Protein AF-A0A258ZVU9-F1 (afdb_monomer_lite)

Sequence (46 aa):
RPDVAGDIAVAARDPNDPSTWGKVGRNENCPCGSGKKYKHCHGRFA

pLDDT: mean 75.58, std 14.3, range [49.56, 92.06]

Radius of gyration: 12.07 Å; chains: 1; bounding box: 19×34×26 Å

Secondary structure (DSSP, 8-state):
-------TT-TT--TT-TTTT-S--TTSBPTTSSSSBGGGTG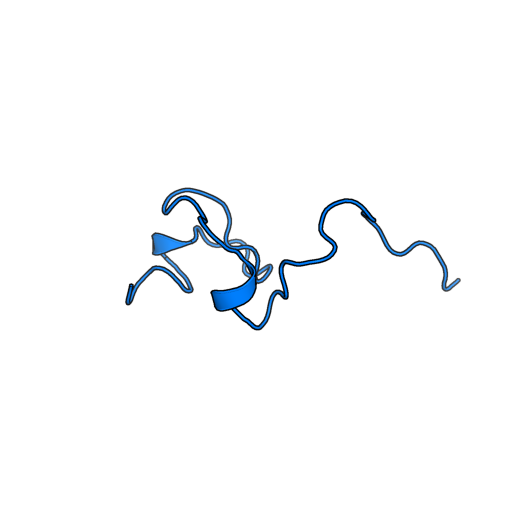GG--

Structure (mmCIF, N/CA/C/O backbone):
data_AF-A0A258ZVU9-F1
#
_entry.id   AF-A0A258ZVU9-F1
#
loop_
_atom_site.group_PDB
_atom_site.id
_atom_site.type_symbol
_atom_site.label_atom_id
_atom_site.label_alt_id
_atom_site.label_comp_id
_atom_site.label_asym_id
_atom_site.label_entity_id
_atom_site.label_seq_id
_atom_site.pdbx_PDB_ins_code
_atom_site.Cartn_x
_atom_site.Cartn_y
_atom_site.Cartn_z
_atom_site.occupancy
_atom_site.B_iso_or_equiv
_atom_site.auth_seq_id
_atom_site.auth_comp_id
_atom_site.auth_asym_id
_atom_site.auth_atom_id
_atom_site.pdbx_PDB_model_num
ATOM 1 N N . ARG A 1 1 ? -2.401 -33.539 -15.436 1.00 58.41 1 ARG A N 1
ATOM 2 C CA . ARG A 1 1 ? -2.815 -32.496 -14.464 1.00 58.41 1 ARG A CA 1
ATOM 3 C C . ARG A 1 1 ? -2.073 -32.780 -13.171 1.00 58.41 1 ARG A C 1
ATOM 5 O O . ARG A 1 1 ? -2.572 -33.589 -12.393 1.00 58.41 1 ARG A O 1
ATOM 12 N N . PRO A 1 2 ? -0.837 -32.275 -13.046 1.00 60.12 2 PRO A N 1
ATOM 13 C CA . PRO A 1 2 ? -0.607 -31.143 -12.134 1.00 60.12 2 PRO A CA 1
ATOM 14 C C . PRO A 1 2 ? 0.677 -30.322 -12.452 1.00 60.12 2 PRO A C 1
ATOM 16 O O . PRO A 1 2 ? 1.709 -30.666 -11.895 1.00 60.12 2 PRO A O 1
ATOM 19 N N . ASP A 1 3 ? 0.697 -29.275 -13.301 1.00 57.47 3 ASP A N 1
ATOM 20 C CA . ASP A 1 3 ? 2.036 -28.749 -13.689 1.00 57.47 3 ASP A CA 1
ATOM 21 C C . ASP A 1 3 ? 2.184 -27.366 -14.371 1.00 57.47 3 ASP A C 1
ATOM 23 O O . ASP A 1 3 ? 3.177 -27.169 -15.058 1.00 57.47 3 ASP A O 1
ATOM 27 N N . VAL A 1 4 ? 1.354 -26.339 -14.134 1.00 53.91 4 VAL A N 1
ATOM 28 C CA . VAL A 1 4 ? 1.849 -24.959 -14.397 1.00 53.91 4 VAL A CA 1
ATOM 29 C C . VAL A 1 4 ? 1.552 -24.041 -13.224 1.00 53.91 4 VAL A C 1
ATOM 31 O O . VAL A 1 4 ? 0.535 -23.352 -13.163 1.00 53.91 4 VAL A O 1
ATOM 34 N N . ALA A 1 5 ? 2.486 -24.089 -12.275 1.00 49.88 5 ALA A N 1
ATOM 35 C CA . ALA A 1 5 ? 2.761 -23.025 -11.332 1.00 49.88 5 ALA A CA 1
ATOM 36 C C . ALA A 1 5 ? 3.047 -21.738 -12.118 1.00 49.88 5 ALA A C 1
ATOM 38 O O . ALA A 1 5 ? 3.916 -21.708 -12.993 1.00 49.88 5 ALA A O 1
ATOM 39 N N . GLY A 1 6 ? 2.255 -20.711 -11.839 1.00 50.72 6 GLY A N 1
ATOM 40 C CA . GLY A 1 6 ? 2.425 -19.394 -12.414 1.00 50.72 6 GLY A CA 1
ATOM 41 C C . GLY A 1 6 ? 3.679 -18.682 -11.897 1.00 50.72 6 GLY A C 1
ATOM 42 O O . GLY A 1 6 ? 4.223 -18.993 -10.840 1.00 50.72 6 GLY A O 1
ATOM 43 N N . ASP A 1 7 ? 4.109 -17.708 -12.700 1.00 52.97 7 ASP A N 1
ATOM 44 C CA . ASP A 1 7 ? 4.771 -16.475 -12.266 1.00 52.97 7 ASP A CA 1
ATOM 45 C C . ASP A 1 7 ? 6.077 -16.582 -11.450 1.00 52.97 7 ASP A C 1
ATOM 47 O O . ASP A 1 7 ? 6.225 -16.067 -10.346 1.00 52.97 7 ASP A O 1
ATOM 51 N N . ILE A 1 8 ? 7.132 -17.071 -12.110 1.00 51.59 8 ILE A N 1
ATOM 52 C CA . ILE A 1 8 ? 8.536 -17.044 -11.637 1.00 51.59 8 ILE A CA 1
ATOM 53 C C . ILE A 1 8 ? 9.139 -15.611 -11.499 1.00 51.59 8 ILE A C 1
ATOM 55 O O . ILE A 1 8 ? 10.322 -15.446 -11.228 1.00 51.59 8 ILE A O 1
ATOM 59 N N . ALA A 1 9 ? 8.355 -14.530 -11.573 1.00 49.56 9 ALA A N 1
ATOM 60 C CA . ALA A 1 9 ? 8.854 -13.158 -11.354 1.00 49.56 9 ALA A CA 1
ATOM 61 C C . ALA A 1 9 ? 8.524 -12.557 -9.964 1.00 49.56 9 ALA A C 1
ATOM 63 O O . ALA A 1 9 ? 8.983 -11.456 -9.658 1.00 49.56 9 ALA A O 1
ATOM 64 N N . VAL A 1 10 ? 7.769 -13.258 -9.103 1.00 53.12 10 VAL A N 1
ATOM 65 C CA . VAL A 1 10 ? 7.364 -12.800 -7.747 1.00 53.12 10 VAL A CA 1
ATOM 66 C C . VAL A 1 10 ? 7.962 -13.701 -6.647 1.00 53.12 10 VAL A C 1
ATOM 68 O O . VAL A 1 10 ? 7.391 -13.897 -5.584 1.00 53.12 10 VAL A O 1
ATOM 71 N N . ALA A 1 11 ? 9.149 -14.263 -6.865 1.00 52.16 11 ALA A N 1
ATOM 72 C CA . ALA A 1 11 ? 9.736 -15.299 -6.004 1.00 52.16 11 ALA A CA 1
ATOM 73 C C . ALA A 1 11 ? 10.285 -14.830 -4.629 1.00 52.16 11 ALA A C 1
ATOM 75 O O . ALA A 1 11 ? 11.170 -15.476 -4.080 1.00 52.16 11 ALA A O 1
ATOM 76 N N . ALA A 1 12 ? 9.799 -13.725 -4.053 1.00 60.69 12 ALA A N 1
ATOM 77 C CA . ALA A 1 12 ? 10.237 -13.288 -2.718 1.00 60.69 12 ALA A CA 1
ATOM 78 C C . ALA A 1 12 ? 9.155 -12.604 -1.871 1.00 60.69 12 ALA A C 1
ATOM 80 O O . ALA A 1 12 ? 9.487 -11.974 -0.877 1.00 60.69 12 ALA A O 1
ATOM 81 N N . ARG A 1 13 ? 7.876 -12.655 -2.268 1.00 69.00 13 ARG A N 1
ATOM 82 C CA . ARG A 1 13 ? 6.785 -12.008 -1.522 1.00 69.00 13 ARG A CA 1
ATOM 83 C C . ARG A 1 13 ? 5.837 -13.076 -0.993 1.00 69.00 13 ARG A C 1
ATOM 85 O O . ARG A 1 13 ? 4.836 -13.378 -1.633 1.00 69.00 13 ARG A O 1
ATOM 92 N N . ASP A 1 14 ? 6.162 -13.656 0.153 1.00 75.62 14 ASP A N 1
ATOM 93 C CA . ASP A 1 14 ? 5.383 -14.720 0.784 1.00 75.62 14 ASP A CA 1
ATOM 94 C C . ASP A 1 14 ? 4.010 -14.210 1.228 1.00 75.62 14 ASP A C 1
ATOM 96 O O . ASP A 1 14 ? 3.950 -13.414 2.156 1.00 75.62 14 ASP A O 1
ATOM 100 N N . PRO A 1 15 ? 2.878 -14.676 0.673 1.00 76.62 15 PRO A N 1
ATOM 101 C CA . PRO A 1 15 ? 1.529 -14.183 0.998 1.00 76.62 15 PRO A CA 1
ATOM 102 C C . PRO A 1 15 ? 1.137 -14.249 2.484 1.00 76.62 15 PRO A C 1
ATOM 104 O O . PRO A 1 15 ? 0.149 -13.632 2.887 1.00 76.62 15 PRO A O 1
ATOM 107 N N . ASN A 1 16 ? 1.900 -14.991 3.285 1.00 74.12 16 ASN A N 1
ATOM 108 C CA . ASN A 1 16 ? 1.717 -15.145 4.723 1.00 74.12 16 ASN A CA 1
ATOM 109 C C . ASN A 1 16 ? 2.695 -14.296 5.556 1.00 74.12 16 ASN A C 1
ATOM 111 O O . ASN A 1 16 ? 2.451 -14.117 6.746 1.00 74.12 16 ASN A O 1
ATOM 115 N N . ASP A 1 17 ? 3.765 -13.762 4.957 1.00 78.75 17 ASP A N 1
ATOM 116 C CA . ASP A 1 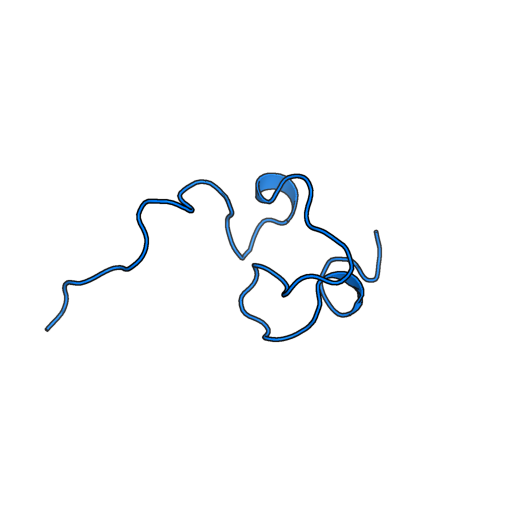17 ? 4.778 -12.965 5.648 1.00 78.75 17 ASP A CA 1
ATOM 117 C C . ASP A 1 17 ? 4.869 -11.539 5.066 1.00 78.75 17 ASP A C 1
ATOM 119 O O . ASP A 1 17 ? 5.504 -11.324 4.027 1.00 78.75 17 ASP A O 1
ATOM 123 N N . PRO A 1 18 ? 4.261 -10.533 5.728 1.00 77.00 18 PRO A N 1
ATOM 124 C CA . PRO A 1 18 ? 4.254 -9.158 5.239 1.00 77.00 18 PRO A CA 1
ATOM 125 C C . PRO A 1 18 ? 5.637 -8.498 5.191 1.00 77.00 18 PRO A C 1
ATOM 127 O O . PRO A 1 18 ? 5.798 -7.487 4.504 1.00 77.00 18 PRO A O 1
ATOM 130 N N . SER A 1 19 ? 6.638 -9.052 5.881 1.00 78.69 19 SER A N 1
ATOM 131 C CA . SER A 1 19 ? 8.003 -8.510 5.917 1.00 78.69 19 SER A CA 1
ATOM 132 C C . SER A 1 19 ? 8.748 -8.777 4.611 1.00 78.69 19 SER A C 1
ATOM 134 O O . SER A 1 19 ? 9.598 -7.987 4.203 1.00 78.69 19 SER A O 1
ATOM 136 N N . THR A 1 20 ? 8.393 -9.861 3.918 1.00 81.62 20 THR A N 1
ATOM 137 C CA . THR A 1 20 ? 8.979 -10.247 2.624 1.00 81.62 20 THR A CA 1
ATOM 138 C C . THR A 1 20 ? 8.474 -9.386 1.459 1.00 81.62 20 THR A C 1
ATOM 140 O O . THR A 1 20 ? 9.108 -9.291 0.411 1.00 81.62 20 THR A O 1
ATOM 143 N N . TRP A 1 21 ? 7.347 -8.686 1.630 1.00 80.56 21 TRP A N 1
ATOM 144 C CA . TRP A 1 21 ? 6.715 -7.920 0.548 1.00 80.56 21 TRP A CA 1
ATOM 145 C C . TRP A 1 21 ? 7.452 -6.632 0.183 1.00 80.56 21 TRP A C 1
ATOM 147 O O . TRP A 1 21 ? 7.231 -6.083 -0.900 1.00 80.56 21 TRP A O 1
ATOM 157 N N . GLY A 1 22 ? 8.322 -6.142 1.068 1.00 81.62 22 GLY A N 1
ATOM 158 C CA . GLY A 1 22 ? 9.003 -4.861 0.909 1.00 81.62 22 GLY A CA 1
ATOM 159 C C . GLY A 1 22 ? 8.033 -3.674 0.955 1.00 81.62 22 GLY A C 1
ATOM 160 O O . GLY A 1 22 ? 7.073 -3.652 1.726 1.00 81.62 22 GLY A O 1
ATOM 161 N N . LYS A 1 23 ? 8.278 -2.647 0.128 1.00 79.00 23 LYS A N 1
ATOM 162 C CA . LYS A 1 23 ? 7.370 -1.494 0.005 1.00 79.00 23 LYS A CA 1
ATOM 163 C C . LYS A 1 23 ? 6.131 -1.871 -0.810 1.00 79.00 23 LYS A C 1
ATOM 165 O O . LYS A 1 23 ? 6.124 -1.722 -2.027 1.00 79.00 23 LYS A O 1
ATOM 170 N N . VAL A 1 24 ? 5.071 -2.287 -0.123 1.00 84.06 24 VAL A N 1
ATOM 171 C CA . VAL A 1 24 ? 3.721 -2.366 -0.699 1.00 84.06 24 VAL A CA 1
ATOM 172 C C . VAL A 1 24 ? 3.022 -1.017 -0.574 1.00 84.06 24 VAL A C 1
ATOM 174 O O . VAL A 1 24 ? 2.912 -0.450 0.519 1.00 84.06 24 VAL A O 1
ATOM 177 N N . GLY A 1 25 ? 2.511 -0.494 -1.688 1.00 87.75 25 GLY A N 1
ATOM 178 C CA . GLY A 1 25 ? 1.689 0.706 -1.681 1.00 87.75 25 GLY A CA 1
ATOM 179 C C . GLY A 1 25 ? 0.384 0.478 -0.916 1.00 87.75 25 GLY A C 1
ATOM 180 O O . GLY A 1 25 ? -0.349 -0.478 -1.158 1.00 87.75 25 GLY A O 1
ATOM 181 N N . ARG A 1 26 ? 0.016 1.403 -0.018 1.00 89.31 26 ARG A N 1
ATOM 182 C CA . ARG A 1 26 ? -1.211 1.295 0.802 1.00 89.31 26 ARG A CA 1
ATOM 183 C C . ARG A 1 26 ? -2.498 1.088 -0.009 1.00 89.31 26 ARG A C 1
ATOM 185 O O . ARG A 1 26 ? -3.451 0.494 0.494 1.00 89.31 26 ARG A O 1
ATOM 192 N N . ASN A 1 27 ? -2.549 1.588 -1.240 1.00 90.88 27 ASN A N 1
ATOM 193 C CA . ASN A 1 27 ? -3.721 1.494 -2.110 1.00 90.88 27 ASN A CA 1
ATOM 194 C C . A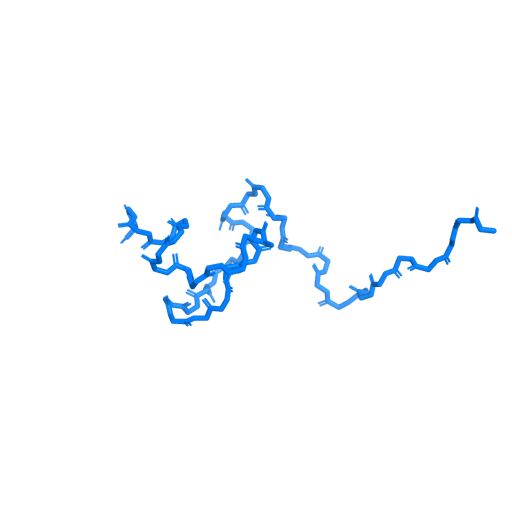SN A 1 27 ? -3.702 0.281 -3.057 1.00 90.88 27 ASN A C 1
ATOM 196 O O . ASN A 1 27 ? -4.725 0.037 -3.698 1.00 90.88 27 ASN A O 1
ATOM 200 N N . GLU A 1 28 ? -2.585 -0.446 -3.145 1.00 88.75 28 GLU A N 1
ATOM 201 C CA . GLU A 1 28 ? -2.432 -1.620 -4.007 1.00 88.75 28 GLU A CA 1
ATOM 202 C C . GLU A 1 28 ? -3.190 -2.829 -3.454 1.00 88.75 28 GLU A C 1
ATOM 204 O O . GLU A 1 28 ? -3.569 -2.870 -2.276 1.00 88.75 28 GLU A O 1
ATOM 209 N N . ASN A 1 29 ? -3.431 -3.820 -4.313 1.00 88.00 29 ASN A N 1
ATOM 210 C CA . ASN A 1 29 ? -3.987 -5.100 -3.897 1.00 88.00 29 ASN A CA 1
ATOM 211 C C . ASN A 1 29 ? -3.055 -5.782 -2.895 1.00 88.00 29 ASN A C 1
ATOM 213 O O . ASN A 1 29 ? -1.839 -5.810 -3.068 1.00 88.00 29 ASN A O 1
ATOM 217 N N . CYS A 1 30 ? -3.638 -6.327 -1.829 1.00 89.88 30 CYS A N 1
ATOM 218 C CA . CYS A 1 30 ? -2.863 -6.990 -0.798 1.00 89.88 30 CYS A CA 1
ATOM 219 C C . CYS A 1 30 ? -2.258 -8.286 -1.370 1.00 89.88 30 CYS A C 1
ATOM 221 O O . CYS A 1 30 ? -3.018 -9.139 -1.840 1.00 89.88 30 CYS A O 1
ATOM 223 N N . PRO A 1 31 ? -0.930 -8.472 -1.286 1.00 85.44 31 PRO A N 1
ATOM 224 C CA . PRO A 1 31 ? -0.239 -9.645 -1.836 1.00 85.44 31 PRO A CA 1
ATOM 225 C C . PRO A 1 31 ? -0.576 -10.962 -1.115 1.00 85.44 31 PRO A C 1
ATOM 227 O O . PRO A 1 31 ? -0.254 -12.028 -1.617 1.00 85.44 31 PRO A O 1
ATOM 230 N N . CYS A 1 32 ? -1.306 -10.918 0.006 1.00 85.38 32 CYS A N 1
ATOM 231 C CA . CYS A 1 32 ? -1.841 -12.107 0.675 1.00 85.38 32 CYS A CA 1
ATOM 232 C C . CYS A 1 32 ? -2.970 -12.826 -0.095 1.00 85.38 32 CYS A C 1
ATOM 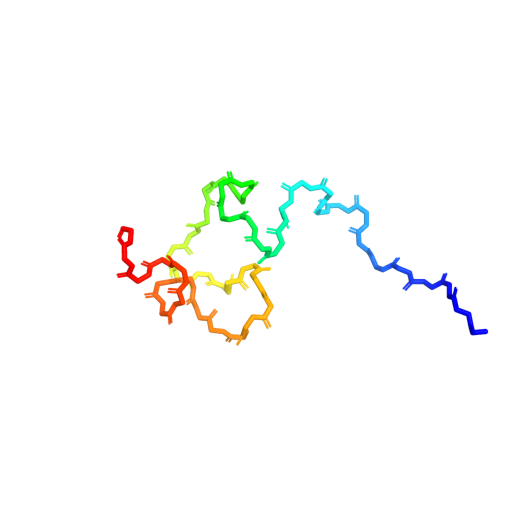234 O O . CYS A 1 32 ? -3.542 -13.789 0.408 1.00 85.38 32 CYS A O 1
ATOM 236 N N . GLY A 1 33 ? -3.387 -12.316 -1.259 1.00 82.50 33 GLY A N 1
ATOM 237 C CA . GLY A 1 33 ? -4.460 -12.918 -2.058 1.00 82.50 33 GLY A CA 1
ATOM 238 C C . GLY A 1 33 ? -5.878 -12.687 -1.518 1.00 82.50 33 GLY A C 1
ATOM 239 O O . GLY A 1 33 ? -6.837 -13.214 -2.066 1.00 82.50 33 GLY A O 1
ATOM 240 N N . SER A 1 34 ? -6.059 -11.851 -0.488 1.00 84.50 34 SER A N 1
ATOM 241 C CA . SER A 1 34 ? -7.381 -11.590 0.119 1.00 84.50 34 SER A CA 1
ATOM 242 C C . SER A 1 34 ? -8.363 -10.794 -0.756 1.00 84.50 34 SER A C 1
ATOM 244 O O . SER A 1 34 ? -9.498 -10.560 -0.342 1.00 84.50 34 SER A O 1
ATOM 246 N N . GLY A 1 35 ? -7.925 -10.287 -1.914 1.00 87.00 35 GLY A N 1
ATOM 247 C CA . GLY A 1 35 ? -8.723 -9.417 -2.790 1.00 87.00 35 GLY A CA 1
ATOM 248 C C . GLY A 1 35 ? -8.983 -8.007 -2.235 1.00 87.00 35 GLY A C 1
ATOM 249 O O . GLY A 1 35 ? -9.596 -7.180 -2.908 1.00 87.00 35 GLY A O 1
ATOM 250 N N . LYS A 1 36 ? -8.505 -7.693 -1.025 1.00 90.62 36 LYS A N 1
ATOM 251 C CA . LYS A 1 36 ? -8.631 -6.371 -0.389 1.00 90.62 36 LYS A CA 1
ATOM 252 C C . LYS A 1 36 ? -7.407 -5.502 -0.696 1.00 90.62 36 LYS A C 1
ATOM 254 O O . LYS A 1 36 ? -6.322 -6.013 -0.959 1.00 90.62 36 LYS A O 1
ATOM 259 N N . LYS A 1 37 ? -7.555 -4.173 -0.616 1.00 90.94 37 LYS A N 1
ATOM 260 C CA . LYS A 1 37 ? -6.413 -3.236 -0.670 1.00 90.94 37 LYS A CA 1
ATOM 261 C C . LYS A 1 37 ? -5.524 -3.408 0.562 1.00 90.94 37 LYS A C 1
ATOM 263 O O . LYS A 1 37 ? -6.058 -3.658 1.643 1.00 90.94 37 LYS A O 1
ATOM 268 N N . TYR A 1 38 ? -4.213 -3.196 0.436 1.00 90.62 38 TYR A N 1
ATOM 269 C CA . TYR A 1 38 ? -3.252 -3.360 1.533 1.00 90.62 38 TYR A CA 1
ATOM 270 C C . TYR A 1 38 ? -3.680 -2.603 2.797 1.00 90.62 38 TYR A C 1
ATOM 272 O O . TYR A 1 38 ? -3.816 -3.211 3.854 1.00 90.62 38 TYR A O 1
ATOM 280 N N . LYS A 1 39 ? -4.058 -1.321 2.687 1.00 90.88 39 LYS A N 1
ATOM 281 C CA . LYS A 1 39 ? -4.569 -0.505 3.813 1.00 90.88 39 LYS A CA 1
ATOM 282 C C . LYS A 1 39 ? -5.839 -1.028 4.499 1.00 90.88 39 LYS A C 1
ATOM 284 O O . LYS A 1 39 ? -6.169 -0.597 5.597 1.00 90.88 39 LYS A O 1
ATOM 289 N N . HIS A 1 40 ? -6.606 -1.893 3.837 1.00 92.06 40 HIS A N 1
ATOM 290 C CA . HIS A 1 40 ? -7.831 -2.504 4.371 1.00 92.06 40 HIS A CA 1
ATOM 291 C C . HIS A 1 40 ? -7.624 -3.970 4.781 1.00 92.06 40 HIS A C 1
ATOM 293 O O . HIS A 1 40 ? -8.584 -4.652 5.134 1.00 92.06 40 HIS A O 1
ATOM 299 N N . CYS A 1 41 ? -6.389 -4.458 4.709 1.00 91.06 41 CYS A N 1
ATOM 300 C CA . CYS A 1 41 ? -5.991 -5.801 5.091 1.00 91.06 41 CYS A CA 1
ATOM 301 C C . CYS A 1 41 ? -4.787 -5.688 6.040 1.00 91.06 41 CYS A C 1
ATOM 303 O O . CYS A 1 41 ? -4.913 -5.076 7.098 1.00 91.06 41 CYS A O 1
ATOM 305 N N . HIS A 1 42 ? -3.620 -6.199 5.658 1.00 86.12 42 HIS A N 1
ATOM 306 C CA . HIS A 1 42 ? -2.415 -6.211 6.494 1.00 86.12 42 HIS A CA 1
ATOM 307 C C . HIS A 1 42 ? -1.810 -4.821 6.774 1.00 86.12 42 HIS A C 1
ATOM 309 O O . HIS A 1 42 ? -1.149 -4.629 7.785 1.00 86.12 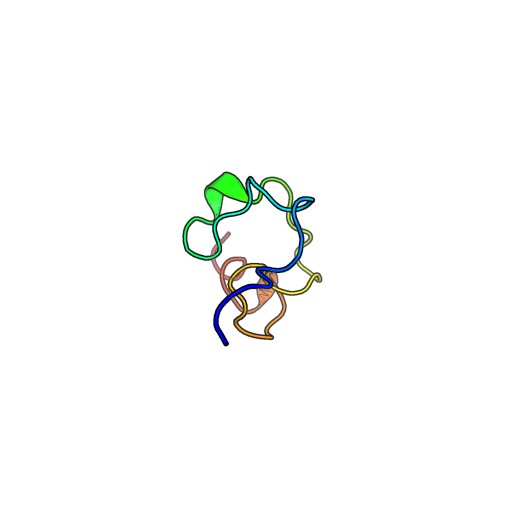42 HIS A O 1
ATOM 315 N N . GLY A 1 43 ? -2.089 -3.817 5.942 1.00 85.88 43 GLY A N 1
ATOM 316 C CA . GLY A 1 43 ? -1.662 -2.427 6.136 1.00 85.88 43 GLY A CA 1
ATOM 317 C C . GLY A 1 43 ? -2.620 -1.559 6.961 1.00 85.88 43 GLY A C 1
ATOM 318 O O . GLY A 1 43 ? -2.462 -0.337 6.959 1.00 85.88 43 GLY A O 1
ATOM 319 N N . ARG A 1 44 ? -3.643 -2.153 7.599 1.00 82.19 44 ARG A N 1
ATOM 320 C CA . ARG A 1 44 ? -4.619 -1.462 8.470 1.00 82.19 44 ARG A CA 1
ATOM 321 C C . ARG A 1 44 ? -4.003 -1.033 9.809 1.00 82.19 44 ARG A C 1
ATOM 323 O O . ARG A 1 44 ? -4.432 -0.026 10.359 1.00 82.19 44 ARG A O 1
ATOM 330 N N . PHE A 1 45 ? -3.026 -1.793 10.307 1.00 69.12 45 PHE A N 1
ATOM 331 C CA . PHE A 1 45 ? -2.383 -1.600 1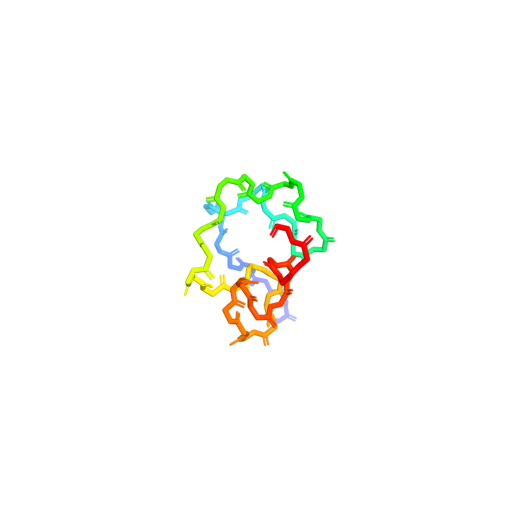1.617 1.00 69.12 45 PHE A CA 1
ATOM 332 C C . PHE A 1 45 ? -0.929 -1.098 11.526 1.00 69.12 45 PHE A C 1
ATOM 334 O O . PHE A 1 45 ? -0.257 -1.009 12.548 1.00 69.12 45 PHE A O 1
ATOM 341 N N . ALA A 1 46 ? -0.455 -0.801 10.310 1.00 60.69 46 ALA A N 1
ATOM 342 C CA . ALA A 1 46 ? 0.897 -0.314 10.018 1.00 60.69 46 ALA A CA 1
ATOM 343 C C . ALA A 1 46 ? 0.932 1.197 9.739 1.00 60.69 46 ALA A C 1
ATOM 345 O O . ALA A 1 46 ? -0.136 1.794 9.470 1.00 60.69 46 ALA A O 1
#

Foldseek 3Di:
DDDDDDDPPLVQCPLVDNVSNPDDDQQPQRSVPPRDGCCVPVVVVD